Protein AF-A0A2N5YWX8-F1 (afdb_monomer)

Foldseek 3Di:
DPPDQKDALCVVQVVVVHDSVVLCVQCVVVVVVQQVVPPPDPDPGIHGPVSVVVSVVSVD

Secondary structure (DSSP, 8-state):
----S-B-HHHHHHHTTS-HHHHHHHTTTTHHHHHHTSTT-S--SSB-HHHHHHHHHHH-

Mean predicted aligned error: 4.17 Å

Solvent-accessible surface area (backbone atoms only — not comparable to full-atom values): 3720 Å² total; per-residue (Å²): 133,77,96,53,84,5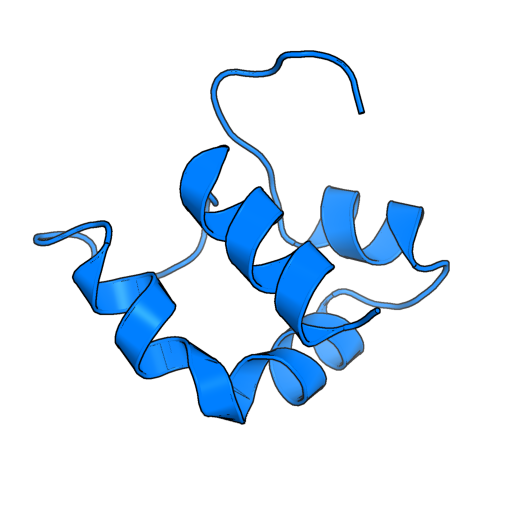9,44,42,56,57,62,53,11,59,74,69,75,53,48,45,70,55,48,55,59,69,45,52,86,52,44,64,61,54,43,64,78,42,79,90,54,96,62,87,69,63,36,44,5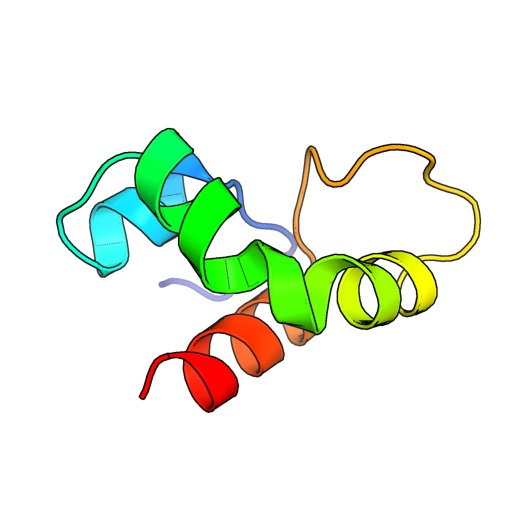6,70,49,51,50,53,52,46,72,71,74,109

Structure (mmCIF, N/CA/C/O backbone):
data_AF-A0A2N5YWX8-F1
#
_entry.id   AF-A0A2N5YWX8-F1
#
loop_
_atom_site.group_PDB
_atom_site.id
_atom_site.type_symbol
_atom_site.label_atom_id
_atom_site.label_alt_id
_atom_site.label_comp_id
_atom_site.label_asym_id
_atom_site.label_entity_id
_atom_site.label_seq_id
_atom_site.pdbx_PDB_ins_code
_atom_site.Cartn_x
_atom_site.Cartn_y
_atom_site.Cartn_z
_atom_site.occupancy
_atom_site.B_iso_or_equiv
_atom_site.auth_seq_id
_atom_site.auth_comp_id
_atom_site.auth_asym_id
_atom_site.auth_atom_id
_atom_site.pdbx_PDB_model_num
ATOM 1 N N . MET A 1 1 ? -14.785 -0.219 0.427 1.00 62.97 1 MET A N 1
ATOM 2 C CA . MET A 1 1 ? -13.885 0.192 1.528 1.00 62.97 1 MET A CA 1
ATOM 3 C C . MET A 1 1 ? -14.538 1.374 2.210 1.00 62.97 1 MET A C 1
ATOM 5 O O . MET A 1 1 ? -14.638 2.424 1.593 1.00 62.97 1 MET A O 1
ATOM 9 N N . GLU A 1 2 ? -15.074 1.162 3.407 1.00 56.75 2 GLU A N 1
ATOM 10 C CA . GLU A 1 2 ? -15.625 2.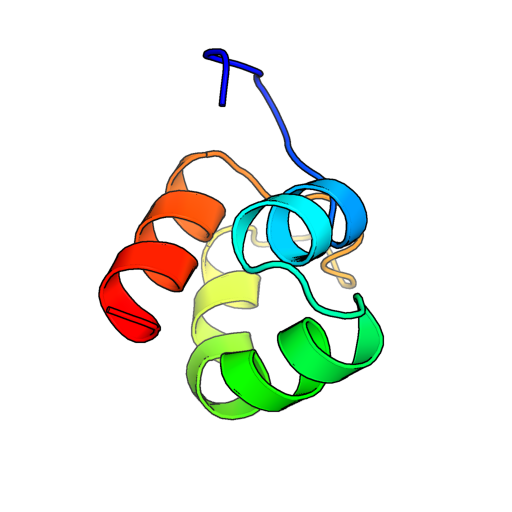226 4.258 1.00 56.75 2 GLU A CA 1
ATOM 11 C C . GLU A 1 2 ? -14.539 3.264 4.577 1.00 56.75 2 GLU A C 1
ATOM 13 O O . GLU A 1 2 ? -13.364 2.903 4.579 1.00 56.75 2 GLU A O 1
ATOM 18 N N . ASN A 1 3 ? -14.911 4.522 4.850 1.00 66.94 3 ASN A N 1
ATOM 19 C CA . ASN A 1 3 ? -14.016 5.642 5.195 1.00 66.94 3 ASN A CA 1
ATOM 20 C C . ASN A 1 3 ? -13.275 5.418 6.532 1.00 66.94 3 ASN A C 1
ATOM 22 O O . ASN A 1 3 ? -13.471 6.142 7.506 1.00 66.94 3 ASN A O 1
ATOM 26 N N . LYS A 1 4 ? -12.420 4.398 6.597 1.00 77.75 4 LYS A N 1
ATOM 27 C CA . LYS A 1 4 ? -11.621 4.079 7.776 1.00 77.75 4 LYS A CA 1
ATOM 28 C C . LYS A 1 4 ? -10.407 5.007 7.863 1.00 77.75 4 LYS A C 1
ATOM 30 O O . LYS A 1 4 ? -9.834 5.371 6.830 1.00 77.75 4 LYS A O 1
ATOM 35 N N . PRO A 1 5 ? -9.960 5.355 9.085 1.00 82.81 5 PRO A N 1
ATOM 36 C CA . PRO A 1 5 ? -8.792 6.209 9.284 1.00 82.81 5 PRO A CA 1
ATOM 37 C C . PRO A 1 5 ? -7.490 5.533 8.848 1.00 82.81 5 PRO A C 1
ATOM 39 O O . PRO A 1 5 ? -6.523 6.220 8.533 1.00 82.81 5 PRO A O 1
ATOM 42 N N . THR A 1 6 ? -7.449 4.198 8.832 1.00 88.00 6 THR A N 1
ATOM 43 C CA . THR A 1 6 ? -6.303 3.411 8.379 1.00 88.00 6 THR A CA 1
ATOM 44 C C . THR A 1 6 ? -6.744 2.075 7.788 1.00 88.00 6 THR A C 1
ATOM 46 O O . THR A 1 6 ? -7.862 1.629 8.037 1.00 88.00 6 THR A O 1
ATOM 49 N N . TYR A 1 7 ? -5.852 1.453 7.020 1.00 91.00 7 TYR A N 1
ATOM 50 C CA . TYR A 1 7 ? -6.059 0.181 6.339 1.00 91.00 7 TYR A CA 1
ATOM 51 C C . TYR A 1 7 ? -4.863 -0.748 6.538 1.00 91.00 7 TYR A C 1
ATOM 53 O O . TYR A 1 7 ? -3.741 -0.311 6.802 1.00 91.00 7 TYR A O 1
ATOM 61 N N . THR A 1 8 ? -5.077 -2.039 6.353 1.00 92.06 8 THR A N 1
ATOM 62 C CA . THR A 1 8 ? -4.037 -3.070 6.393 1.00 92.06 8 THR A CA 1
ATOM 63 C C . THR A 1 8 ? -3.738 -3.624 5.002 1.00 92.06 8 THR A C 1
ATOM 65 O O . THR A 1 8 ? -4.517 -3.470 4.062 1.00 92.06 8 THR A O 1
ATOM 68 N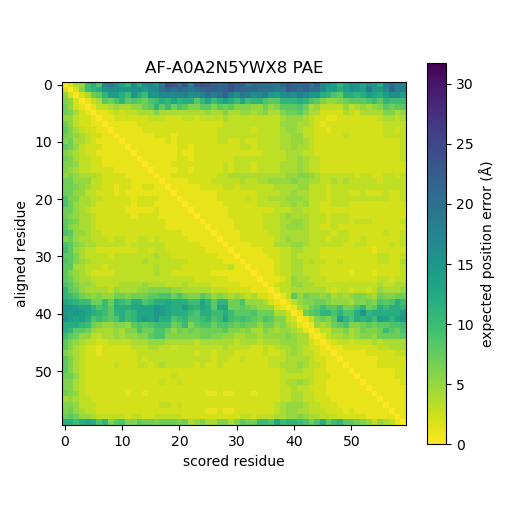 N . TYR A 1 9 ? -2.608 -4.324 4.858 1.00 91.12 9 TYR A N 1
ATOM 69 C CA . TYR A 1 9 ? -2.333 -5.069 3.626 1.00 91.12 9 TYR A CA 1
ATOM 70 C C . TYR A 1 9 ? -3.339 -6.185 3.360 1.00 91.12 9 TYR A C 1
ATOM 72 O O . TYR A 1 9 ? -3.546 -6.510 2.196 1.00 91.12 9 TYR A O 1
ATOM 80 N N . GLN A 1 10 ? -3.947 -6.754 4.406 1.00 93.12 10 GLN A N 1
ATOM 81 C CA . GLN A 1 10 ? -4.994 -7.758 4.245 1.00 93.12 10 GLN A CA 1
ATOM 82 C C . GLN A 1 10 ? -6.211 -7.146 3.558 1.00 93.12 10 GLN A C 1
ATOM 84 O O . GLN A 1 10 ? -6.626 -7.650 2.529 1.00 93.12 10 GLN A O 1
ATOM 89 N N . GLU A 1 11 ? -6.679 -5.987 4.021 1.00 92.56 11 GLU A N 1
ATOM 90 C CA . GLU A 1 11 ? -7.832 -5.313 3.40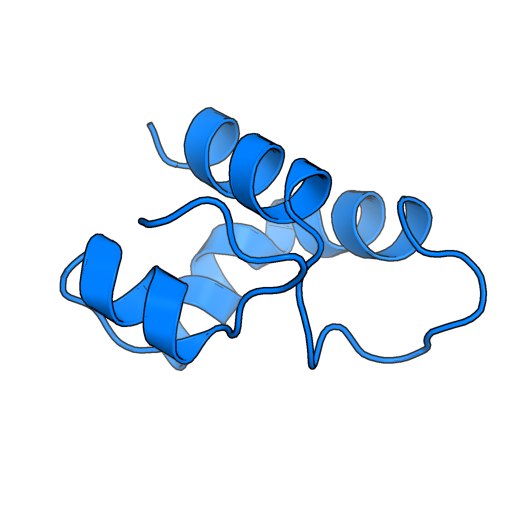8 1.00 92.56 11 GLU A CA 1
ATOM 91 C C . GLU A 1 11 ? -7.585 -4.919 1.943 1.00 92.56 11 GLU A C 1
ATOM 93 O O . GLU A 1 11 ? -8.501 -4.961 1.123 1.00 92.56 11 GLU A O 1
ATOM 98 N N . ILE A 1 12 ? -6.351 -4.542 1.586 1.00 92.44 12 ILE A N 1
ATOM 99 C CA . ILE A 1 12 ? -5.994 -4.316 0.177 1.00 92.44 12 ILE A CA 1
ATOM 100 C C . ILE A 1 12 ? -5.984 -5.634 -0.597 1.00 92.44 12 ILE A C 1
ATOM 102 O O . ILE A 1 12 ? -6.490 -5.688 -1.713 1.00 92.44 12 ILE A O 1
ATOM 106 N N . ALA A 1 13 ? -5.414 -6.690 -0.023 1.00 94.62 13 ALA A N 1
ATOM 107 C CA . ALA A 1 13 ? -5.368 -7.996 -0.660 1.00 94.62 13 ALA A CA 1
ATOM 108 C C . ALA A 1 13 ? -6.775 -8.547 -0.921 1.00 94.62 13 ALA A C 1
ATOM 110 O O . ALA A 1 13 ? -7.038 -8.995 -2.032 1.00 94.62 13 ALA A O 1
ATOM 111 N N . ASP A 1 14 ? -7.684 -8.414 0.044 1.00 94.75 14 ASP A N 1
ATOM 112 C CA . ASP A 1 14 ? -9.085 -8.813 -0.081 1.00 94.75 14 ASP A CA 1
ATOM 113 C C . ASP A 1 14 ? -9.782 -8.039 -1.213 1.00 94.75 14 ASP A C 1
ATOM 115 O O . ASP A 1 14 ? -10.500 -8.629 -2.017 1.00 94.75 14 ASP A O 1
ATOM 119 N N . TYR A 1 15 ? -9.515 -6.731 -1.339 1.00 92.75 15 TYR A N 1
ATOM 120 C CA . TYR A 1 15 ? -10.070 -5.894 -2.411 1.00 92.75 15 TYR A CA 1
ATOM 121 C C . TYR A 1 15 ? -9.632 -6.344 -3.811 1.00 92.75 15 TYR A C 1
ATOM 123 O O . TYR A 1 15 ? -10.448 -6.368 -4.727 1.00 92.75 15 TYR A O 1
ATOM 131 N N . TYR A 1 16 ? -8.364 -6.725 -3.971 1.00 93.75 16 TYR A N 1
ATOM 132 C CA . TYR A 1 16 ? -7.823 -7.243 -5.234 1.00 93.75 16 TYR A CA 1
ATOM 133 C C . TYR A 1 16 ? -7.940 -8.767 -5.366 1.00 93.75 16 TYR A C 1
ATOM 135 O O . TYR A 1 16 ? -7.322 -9.344 -6.259 1.00 93.75 16 TYR A O 1
ATOM 143 N N . GLN A 1 17 ? -8.685 -9.425 -4.468 1.00 95.31 17 GLN A N 1
ATOM 144 C CA . GLN A 1 17 ? -8.869 -10.881 -4.442 1.00 95.31 17 GLN A CA 1
ATOM 145 C C . GLN A 1 17 ? -7.539 -11.651 -4.522 1.00 95.31 17 GLN A C 1
ATOM 147 O O . GLN A 1 17 ? -7.371 -12.606 -5.280 1.00 95.31 17 GLN A O 1
ATOM 152 N N . THR A 1 18 ? -6.550 -11.205 -3.752 1.00 95.69 18 THR A N 1
ATOM 153 C CA . THR A 1 18 ? -5.192 -11.749 -3.768 1.00 95.69 18 THR A CA 1
ATOM 154 C C . THR A 1 18 ? -4.640 -11.926 -2.355 1.00 95.69 18 THR A C 1
ATOM 156 O O . THR A 1 18 ? -5.364 -11.853 -1.368 1.00 95.69 18 THR A O 1
ATOM 159 N N . THR A 1 19 ? -3.336 -12.191 -2.233 1.00 96.12 19 THR A N 1
ATOM 160 C CA . THR A 1 19 ? -2.662 -12.336 -0.937 1.00 96.12 19 THR A CA 1
ATOM 161 C C . THR A 1 19 ? -1.896 -11.066 -0.548 1.00 96.12 19 THR A C 1
ATOM 163 O O . THR A 1 19 ? -1.357 -10.377 -1.423 1.00 96.12 19 THR A O 1
ATOM 166 N N . PRO A 1 20 ? -1.715 -10.779 0.757 1.00 93.75 20 PRO A N 1
ATOM 167 C CA . PRO A 1 20 ? -0.885 -9.659 1.214 1.00 93.75 20 PRO A CA 1
ATOM 168 C C . PRO A 1 20 ? 0.543 -9.702 0.659 1.00 93.75 20 PRO A C 1
ATOM 170 O O . PRO A 1 20 ? 1.158 -8.667 0.400 1.00 93.75 20 PRO A O 1
ATOM 173 N N . ARG A 1 21 ? 1.079 -10.911 0.440 1.00 94.31 21 ARG A N 1
ATOM 174 C CA . ARG A 1 21 ? 2.407 -11.119 -0.149 1.00 94.31 21 ARG A CA 1
ATOM 175 C C . ARG A 1 21 ? 2.456 -10.675 -1.609 1.00 94.31 21 ARG A C 1
ATOM 177 O O . ARG A 1 21 ? 3.462 -10.105 -2.032 1.00 94.31 21 ARG A O 1
ATOM 184 N N . THR A 1 22 ? 1.389 -10.926 -2.362 1.00 95.31 22 THR A N 1
ATOM 185 C CA . THR A 1 22 ? 1.242 -10.453 -3.740 1.00 95.31 22 THR A CA 1
ATOM 186 C C . THR A 1 22 ? 1.176 -8.931 -3.774 1.00 95.31 22 THR A C 1
ATOM 188 O O . THR A 1 22 ? 1.989 -8.320 -4.463 1.00 95.31 22 THR A O 1
ATOM 191 N N . ILE A 1 23 ? 0.328 -8.316 -2.939 1.00 94.75 23 ILE A N 1
ATOM 192 C CA . ILE A 1 23 ? 0.252 -6.852 -2.812 1.00 94.75 23 ILE A CA 1
ATOM 193 C C . ILE A 1 23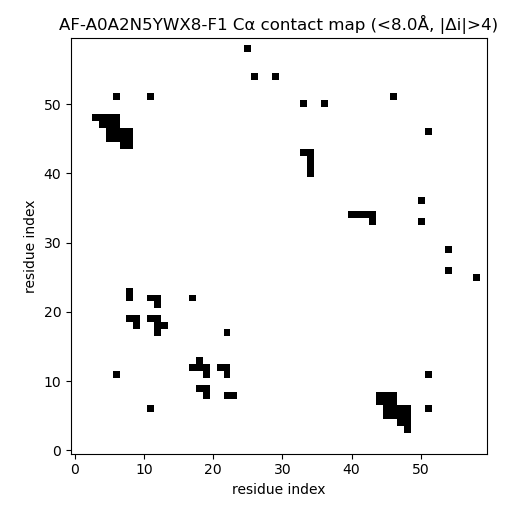 ? 1.624 -6.259 -2.498 1.00 94.75 23 ILE A C 1
ATOM 195 O O . ILE A 1 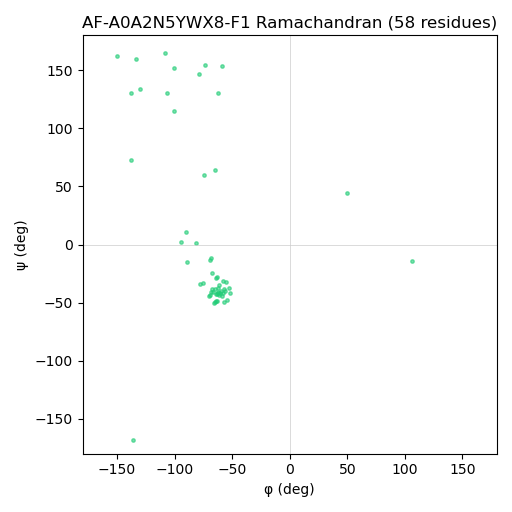23 ? 2.067 -5.341 -3.179 1.00 94.75 23 ILE A O 1
ATOM 199 N N . TYR A 1 24 ? 2.346 -6.822 -1.524 1.00 91.94 24 TYR A N 1
ATOM 200 C CA . TYR A 1 24 ? 3.686 -6.361 -1.160 1.00 91.94 24 TYR A CA 1
ATOM 201 C C . TYR A 1 24 ? 4.668 -6.383 -2.343 1.00 91.94 24 TYR A C 1
ATOM 203 O O . TYR A 1 24 ? 5.504 -5.486 -2.472 1.00 91.94 24 TYR A O 1
ATOM 211 N N . ARG A 1 25 ? 4.587 -7.406 -3.205 1.00 94.06 25 ARG A N 1
ATOM 212 C CA . ARG A 1 25 ? 5.406 -7.498 -4.421 1.00 94.06 25 ARG A CA 1
ATOM 213 C C . ARG A 1 25 ? 4.982 -6.468 -5.462 1.00 94.06 25 ARG A C 1
ATOM 215 O O . ARG A 1 25 ? 5.856 -5.816 -6.022 1.00 94.06 25 ARG A O 1
ATOM 222 N N . TRP A 1 26 ? 3.682 -6.300 -5.687 1.00 94.56 26 TRP A N 1
ATOM 223 C CA . TRP A 1 26 ? 3.153 -5.359 -6.673 1.00 94.56 26 TRP A CA 1
ATOM 224 C C . TRP A 1 26 ? 3.487 -3.912 -6.332 1.00 94.56 26 TRP A C 1
ATOM 226 O O . TRP A 1 26 ? 3.950 -3.179 -7.193 1.00 94.56 26 TRP A O 1
ATOM 236 N N . ILE A 1 27 ? 3.362 -3.514 -5.065 1.00 93.38 27 ILE A N 1
ATOM 237 C CA . ILE A 1 27 ? 3.664 -2.143 -4.628 1.00 93.38 27 ILE A CA 1
ATOM 238 C C . ILE A 1 27 ? 5.162 -1.895 -4.397 1.00 93.38 27 ILE A C 1
ATOM 240 O O . ILE A 1 27 ? 5.547 -0.805 -3.976 1.00 93.38 27 ILE A O 1
ATOM 244 N N . LYS A 1 28 ? 6.033 -2.891 -4.622 1.00 93.31 28 LYS A N 1
ATOM 245 C CA . LYS A 1 28 ? 7.487 -2.745 -4.441 1.00 93.31 28 LYS A CA 1
ATOM 246 C C . LYS A 1 28 ? 8.060 -1.520 -5.183 1.00 93.31 28 LYS A C 1
ATOM 248 O O . LYS A 1 28 ? 8.863 -0.829 -4.555 1.00 93.31 28 LYS A O 1
ATOM 253 N N . PRO A 1 29 ? 7.649 -1.195 -6.429 1.00 95.25 29 PRO A N 1
ATOM 254 C CA . PRO A 1 29 ? 8.135 -0.014 -7.151 1.00 95.25 29 PRO A CA 1
ATOM 255 C C . PRO A 1 29 ? 7.788 1.316 -6.464 1.00 95.25 29 PRO A C 1
ATOM 257 O O . PRO A 1 29 ? 8.617 2.218 -6.418 1.00 95.25 29 PRO A O 1
ATOM 260 N N . ILE A 1 30 ? 6.604 1.417 -5.856 1.00 94.12 30 ILE A N 1
ATOM 261 C CA . ILE A 1 30 ? 6.119 2.629 -5.169 1.00 94.12 30 ILE A CA 1
ATOM 262 C C . ILE A 1 30 ? 6.396 2.624 -3.659 1.00 94.12 30 ILE A C 1
ATOM 264 O O . ILE A 1 30 ? 6.038 3.559 -2.945 1.00 94.12 30 ILE A O 1
ATOM 268 N N . ARG A 1 31 ? 7.061 1.589 -3.131 1.00 90.56 31 ARG A N 1
ATOM 269 C CA . ARG A 1 31 ? 7.296 1.418 -1.688 1.00 90.56 31 ARG A CA 1
ATOM 270 C C . ARG A 1 31 ? 8.009 2.616 -1.062 1.00 90.56 31 ARG A C 1
ATOM 272 O O . ARG A 1 31 ? 7.679 2.989 0.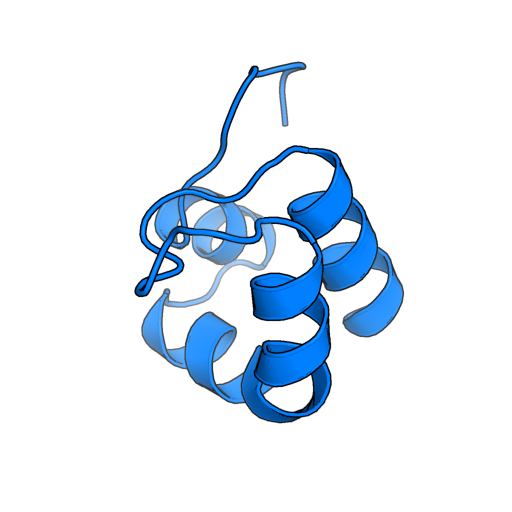060 1.00 90.56 31 ARG A O 1
ATOM 279 N N . LYS A 1 32 ? 8.986 3.195 -1.766 1.00 90.12 32 LYS A N 1
ATOM 280 C CA . LYS A 1 32 ? 9.735 4.364 -1.286 1.00 90.12 32 LYS A CA 1
ATOM 281 C C . LYS A 1 32 ? 8.812 5.575 -1.120 1.00 90.12 32 LYS A C 1
ATOM 283 O O . LYS A 1 32 ? 8.770 6.139 -0.034 1.00 90.12 32 LYS A O 1
ATOM 288 N N . GLN A 1 33 ? 7.998 5.871 -2.133 1.00 91.06 33 GLN A N 1
ATOM 289 C CA . GLN A 1 33 ? 7.000 6.944 -2.073 1.00 91.06 33 GLN A CA 1
ATOM 290 C C . GLN A 1 33 ? 6.004 6.715 -0.931 1.00 91.06 33 GLN A C 1
ATOM 292 O O . GLN A 1 33 ? 5.744 7.616 -0.141 1.00 91.06 33 GLN A O 1
ATOM 297 N N . LEU A 1 34 ? 5.506 5.482 -0.772 1.00 90.81 34 LEU A N 1
ATOM 298 C CA . LEU A 1 34 ? 4.606 5.140 0.331 1.00 90.81 34 LEU A CA 1
ATOM 299 C C . LEU A 1 34 ? 5.246 5.412 1.700 1.00 90.81 34 LEU A C 1
ATOM 301 O O . LEU A 1 34 ? 4.574 5.931 2.585 1.00 90.81 34 LEU A O 1
ATOM 305 N N . MET A 1 35 ? 6.527 5.091 1.888 1.00 89.00 35 MET A N 1
ATOM 306 C CA . MET A 1 35 ? 7.251 5.372 3.135 1.00 89.00 35 MET A CA 1
ATOM 307 C C . MET A 1 35 ? 7.433 6.878 3.379 1.00 89.00 35 MET A C 1
ATOM 309 O O . MET A 1 35 ? 7.253 7.337 4.503 1.00 89.00 35 MET A O 1
ATOM 313 N N . GLU A 1 36 ? 7.742 7.648 2.336 1.00 89.75 36 GLU A N 1
ATOM 314 C CA . GLU A 1 36 ? 7.925 9.106 2.412 1.00 89.75 36 GLU A CA 1
ATOM 315 C C . GLU A 1 36 ? 6.634 9.843 2.797 1.00 89.75 36 GLU A C 1
ATOM 317 O O . GLU A 1 36 ? 6.688 10.867 3.472 1.00 89.75 36 GLU A O 1
ATOM 322 N N . MET A 1 37 ? 5.462 9.289 2.462 1.00 86.50 37 MET A N 1
ATOM 323 C CA . MET A 1 37 ? 4.159 9.832 2.876 1.00 86.50 37 MET A CA 1
ATOM 324 C C . MET A 1 37 ? 3.883 9.722 4.384 1.00 86.50 37 MET A C 1
ATOM 326 O O . MET A 1 37 ? 2.900 10.292 4.861 1.00 86.50 37 MET A O 1
ATOM 330 N N . ASN A 1 38 ? 4.690 8.968 5.136 1.00 82.88 38 ASN A N 1
ATOM 331 C CA . ASN A 1 38 ? 4.563 8.842 6.586 1.00 82.88 38 ASN A CA 1
ATOM 332 C C . ASN A 1 38 ? 5.947 8.893 7.263 1.00 82.88 38 ASN A C 1
ATOM 334 O O . ASN A 1 38 ? 6.460 7.860 7.720 1.00 82.88 38 ASN A O 1
ATOM 338 N N . PRO A 1 39 ? 6.575 10.084 7.304 1.00 70.19 39 PRO A N 1
ATOM 339 C CA . PRO A 1 39 ? 7.906 10.246 7.870 1.00 70.19 39 PRO A CA 1
ATOM 340 C C . PRO A 1 39 ? 7.892 9.888 9.364 1.00 70.19 39 PRO A C 1
ATOM 342 O O . PRO A 1 39 ? 7.035 10.331 10.121 1.00 70.19 39 PRO A O 1
ATOM 345 N N . GLY A 1 40 ? 8.833 9.039 9.785 1.00 73.06 40 GLY A N 1
ATOM 346 C CA . GLY A 1 40 ? 8.964 8.564 11.171 1.00 73.06 40 GLY A CA 1
ATOM 347 C C . GLY A 1 40 ? 8.523 7.115 11.409 1.00 73.06 40 GLY A C 1
ATOM 348 O O . GLY A 1 40 ? 8.893 6.523 12.423 1.00 73.06 40 GLY A O 1
ATOM 349 N N . LYS A 1 41 ? 7.808 6.477 10.471 1.00 69.62 41 LYS A N 1
ATOM 350 C CA . LYS A 1 41 ? 7.478 5.042 10.564 1.00 69.62 41 LYS A CA 1
ATOM 351 C C . LYS A 1 41 ? 8.417 4.211 9.692 1.00 69.62 41 LYS A C 1
ATOM 353 O O . LYS A 1 41 ? 8.348 4.249 8.473 1.00 69.62 41 LYS A O 1
ATOM 358 N N . GLN A 1 42 ? 9.240 3.365 10.317 1.00 67.00 42 GLN A N 1
ATOM 359 C CA . GLN A 1 42 ? 10.141 2.441 9.604 1.00 67.00 42 GLN A CA 1
ATOM 360 C C . GLN A 1 42 ? 9.420 1.299 8.862 1.00 67.00 42 GLN A C 1
ATOM 362 O O . GLN A 1 42 ? 10.039 0.596 8.061 1.00 67.00 42 GLN A O 1
ATOM 367 N N . LYS A 1 43 ? 8.128 1.060 9.129 1.00 75.00 43 LYS A N 1
ATOM 368 C CA . LYS A 1 43 ? 7.383 -0.075 8.562 1.00 75.00 43 LYS A CA 1
ATOM 369 C C . LYS A 1 43 ? 5.980 0.339 8.121 1.00 75.00 43 LYS A C 1
ATOM 371 O O . LYS A 1 43 ? 5.204 0.849 8.926 1.00 75.00 43 LYS A O 1
ATOM 376 N N . LEU A 1 44 ? 5.620 -0.018 6.887 1.00 79.81 44 LEU A N 1
ATOM 377 C CA . LEU A 1 44 ? 4.255 0.042 6.345 1.00 79.81 44 LEU A CA 1
ATOM 378 C C . LEU A 1 44 ? 3.386 -1.085 6.927 1.00 79.81 44 LEU A C 1
ATOM 380 O O . LEU A 1 44 ? 2.936 -1.959 6.205 1.00 79.81 44 LEU A O 1
ATOM 384 N N . ARG A 1 45 ? 3.199 -1.152 8.249 1.00 82.31 45 ARG A N 1
ATOM 385 C CA . ARG A 1 45 ? 2.248 -2.125 8.832 1.00 82.31 45 ARG A CA 1
ATOM 386 C C . ARG A 1 45 ? 0.797 -1.696 8.628 1.00 82.31 45 ARG A C 1
ATOM 388 O O . ARG A 1 45 ? -0.081 -2.537 8.494 1.00 82.31 45 ARG A O 1
ATOM 395 N N . ILE A 1 46 ? 0.586 -0.386 8.640 1.00 88.06 46 ILE A N 1
ATOM 396 C CA . ILE A 1 46 ? -0.709 0.273 8.561 1.00 88.06 46 ILE A CA 1
ATOM 397 C C . ILE A 1 46 ? -0.592 1.333 7.468 1.00 88.06 46 ILE A C 1
ATOM 399 O O . ILE A 1 46 ? 0.400 2.065 7.425 1.00 88.06 46 ILE A O 1
ATOM 403 N N . LEU A 1 47 ? -1.585 1.384 6.590 1.00 89.69 47 LEU A N 1
ATOM 404 C CA . LEU A 1 47 ? -1.661 2.268 5.440 1.00 89.69 47 LEU A CA 1
ATOM 405 C C . LEU A 1 47 ? -2.678 3.375 5.701 1.00 89.69 47 LEU A C 1
ATOM 407 O O . LEU A 1 47 ? -3.814 3.128 6.100 1.00 89.69 47 LEU A O 1
ATOM 411 N N . LEU A 1 48 ? -2.264 4.610 5.464 1.00 90.94 48 LEU A N 1
ATOM 412 C CA . LEU A 1 48 ? -3.133 5.776 5.505 1.00 90.94 48 LEU A CA 1
ATOM 413 C C . LEU A 1 48 ? -4.042 5.801 4.266 1.00 90.94 48 LEU A C 1
ATOM 415 O O . LEU A 1 48 ? -3.632 5.329 3.205 1.00 90.94 48 LEU A O 1
ATOM 419 N N . PRO A 1 49 ? -5.222 6.439 4.326 1.00 91.31 49 PRO A N 1
ATOM 420 C CA . PRO A 1 49 ? -6.131 6.540 3.185 1.00 91.31 49 PRO A CA 1
ATOM 421 C C . PRO A 1 49 ? -5.456 7.100 1.924 1.00 91.31 49 PRO A C 1
ATOM 423 O O . PRO A 1 49 ? -5.678 6.600 0.825 1.00 91.31 49 PRO A O 1
ATOM 426 N N . LYS A 1 50 ? -4.551 8.078 2.080 1.00 91.00 50 LYS A N 1
ATOM 427 C CA . LYS A 1 50 ? -3.762 8.641 0.968 1.00 91.00 50 LYS A CA 1
ATOM 428 C C . LYS A 1 50 ? -2.807 7.619 0.335 1.00 91.00 50 LYS A C 1
ATOM 430 O O . LYS A 1 50 ? -2.663 7.601 -0.881 1.00 91.00 50 LYS A O 1
ATOM 435 N N . GLN A 1 51 ? -2.182 6.760 1.144 1.00 91.50 51 GLN A N 1
ATOM 436 C CA . GLN A 1 51 ? -1.320 5.674 0.663 1.00 91.50 51 GLN A CA 1
ATOM 437 C C . GLN A 1 51 ? -2.142 4.610 -0.069 1.00 91.50 51 GLN A C 1
ATOM 439 O O . GLN 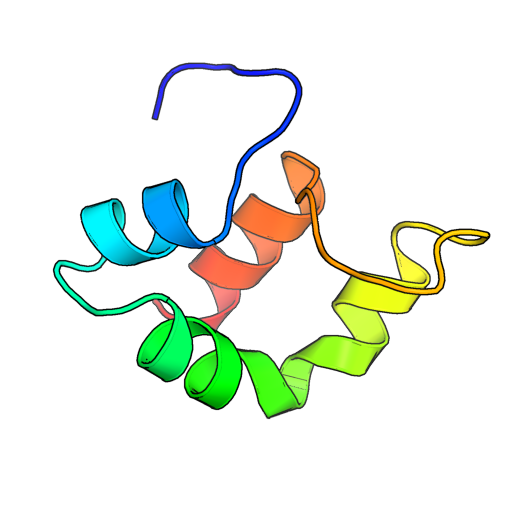A 1 51 ? -1.726 4.132 -1.117 1.00 91.50 51 GLN A O 1
ATOM 444 N N . VAL A 1 52 ? -3.327 4.268 0.449 1.00 92.44 52 VAL A N 1
ATOM 445 C CA . VAL A 1 52 ? -4.246 3.338 -0.224 1.00 92.44 52 VAL A CA 1
ATOM 446 C C . VAL A 1 52 ? -4.707 3.896 -1.563 1.00 92.44 52 VAL A C 1
ATOM 448 O O . VAL A 1 52 ? -4.717 3.158 -2.541 1.00 92.44 52 VAL A O 1
ATOM 451 N N . LYS A 1 53 ? -5.040 5.190 -1.628 1.00 93.06 53 LYS A N 1
ATOM 452 C CA . LYS A 1 53 ? -5.386 5.852 -2.888 1.00 93.06 53 LYS A CA 1
ATOM 453 C C . LYS A 1 53 ? -4.252 5.724 -3.908 1.00 93.06 53 LYS A C 1
ATOM 455 O O . LYS A 1 53 ? -4.495 5.231 -4.996 1.00 93.06 53 LYS A O 1
ATOM 460 N N . LEU A 1 54 ? -3.015 6.041 -3.519 1.00 93.12 54 LEU A N 1
ATOM 461 C CA . LEU A 1 54 ? -1.850 5.901 -4.398 1.00 93.12 54 LEU A CA 1
ATOM 462 C C . LEU A 1 54 ? -1.633 4.451 -4.861 1.00 93.12 54 LEU A C 1
ATOM 464 O O . LEU A 1 54 ? -1.309 4.222 -6.020 1.00 93.12 54 LEU A O 1
ATOM 468 N N . ILE A 1 55 ? -1.829 3.467 -3.977 1.00 93.50 55 ILE A N 1
ATOM 469 C CA . ILE A 1 55 ? -1.757 2.046 -4.351 1.00 93.50 55 ILE A CA 1
ATOM 470 C C . ILE A 1 55 ? -2.830 1.700 -5.387 1.00 93.50 55 ILE A C 1
ATOM 472 O O . ILE A 1 55 ? -2.535 0.963 -6.318 1.00 93.50 55 ILE A O 1
ATOM 476 N N . LYS A 1 56 ? -4.056 2.212 -5.237 1.00 92.62 56 LYS A N 1
ATOM 477 C CA . LYS A 1 56 ? -5.134 1.990 -6.209 1.00 92.62 56 LYS A CA 1
ATOM 478 C C . LYS A 1 56 ? -4.831 2.636 -7.551 1.00 92.62 56 LYS A C 1
ATOM 480 O O . LYS A 1 56 ? -4.817 1.943 -8.554 1.00 92.62 56 LYS A O 1
ATOM 485 N N . ASP A 1 57 ? -4.461 3.910 -7.538 1.00 94.25 57 ASP A N 1
ATOM 486 C CA . ASP A 1 57 ? -4.098 4.647 -8.749 1.00 94.25 57 ASP A CA 1
ATOM 487 C C . ASP A 1 57 ? -2.923 3.973 -9.497 1.00 94.25 57 ASP A C 1
ATOM 489 O O . ASP A 1 57 ? -2.858 4.019 -10.721 1.00 94.25 57 ASP A O 1
ATOM 493 N N . PHE A 1 58 ? -2.005 3.317 -8.774 1.00 94.81 58 PHE A N 1
ATOM 494 C CA . PHE A 1 58 ? -0.884 2.573 -9.357 1.00 94.81 58 PHE A CA 1
ATOM 495 C C . PHE A 1 58 ? -1.264 1.195 -9.927 1.00 94.81 58 PHE A C 1
ATOM 497 O O . PHE A 1 58 ? -0.638 0.749 -10.886 1.00 94.81 58 PHE A O 1
ATOM 504 N N . LEU A 1 59 ? -2.224 0.492 -9.318 1.00 90.94 59 LEU A N 1
ATOM 505 C CA . LEU A 1 59 ? -2.606 -0.869 -9.719 1.00 90.94 59 LEU A CA 1
ATOM 506 C C . LEU A 1 59 ? -3.704 -0.912 -10.795 1.00 90.94 59 LEU A C 1
ATOM 508 O O . LEU A 1 59 ? -3.852 -1.960 -11.425 1.00 90.94 59 LEU A O 1
ATOM 512 N N . GLY A 1 60 ? -4.400 0.204 -11.034 1.00 84.75 60 GLY A N 1
ATOM 513 C CA . GLY A 1 60 ? -5.507 0.312 -11.994 1.00 84.75 60 GLY A CA 1
ATOM 514 C C . GLY A 1 60 ? -6.842 -0.148 -11.424 1.00 84.75 60 GLY A C 1
ATOM 515 O O . GLY A 1 60 ? -7.712 -0.487 -12.252 1.00 84.75 60 GLY A O 1
#

Nearest PDB structures (foldseek):
  4ihs-assembly3_C  TM=4.781E-01  e=4.926E+00  Acinetobacter baylyi ADP1

Sequence (60 aa):
MENKPTYTYQEIADYYQTTPRTIYRWIKPIRKQLMEMNPGKQKLRILLPKQVKLIKDFLG

Radius of gyration: 10.65 Å; Cα contacts (8 Å, |Δi|>4): 45; chains: 1; bounding box: 26×23×23 Å

pLDDT: mean 88.08, std 9.07, range [56.75, 96.12]